Protein AF-A0A941IY33-F1 (afdb_monomer_lite)

Secondary structure (DSSP, 8-state):
-BHHHHHHTSTTTTTS-HHHHHHHHHHTT--TTSBP-S--HHHHHHHHHHHHHHHHSGGGSS--TT-SS-HHHHHHHHHHHHHHTT-------------

Structure (mmCIF, N/CA/C/O backbone):
data_AF-A0A941IY33-F1
#
_entry.id   AF-A0A941IY33-F1
#
loop_
_atom_site.group_PDB
_atom_site.id
_atom_site.type_symbol
_atom_site.label_atom_id
_atom_site.label_alt_id
_atom_site.label_comp_id
_atom_site.label_asym_id
_atom_site.label_entity_id
_atom_site.label_seq_id
_atom_site.pdbx_PDB_ins_code
_atom_site.Cartn_x
_atom_site.Cartn_y
_atom_site.Cartn_z
_atom_site.occupancy
_atom_site.B_iso_or_equiv
_atom_site.auth_seq_id
_atom_site.auth_comp_id
_atom_site.auth_asym_id
_atom_site.auth_atom_id
_atom_site.pdbx_PDB_model_num
ATOM 1 N N . MET A 1 1 ? -10.432 12.915 4.373 1.00 90.06 1 MET A N 1
ATOM 2 C CA . MET A 1 1 ? -9.535 12.052 3.595 1.00 90.06 1 MET A CA 1
ATOM 3 C C . MET A 1 1 ? -9.945 10.609 3.827 1.00 90.06 1 MET A C 1
ATOM 5 O O . MET A 1 1 ? -10.099 10.222 4.983 1.00 90.06 1 MET A O 1
ATOM 9 N N . THR A 1 2 ? -10.193 9.855 2.765 1.00 96.12 2 THR A N 1
ATOM 10 C CA . THR A 1 2 ? -10.475 8.414 2.800 1.00 96.12 2 THR A CA 1
ATOM 11 C C . THR A 1 2 ? -9.179 7.604 2.742 1.00 96.12 2 THR A C 1
ATOM 13 O O . THR A 1 2 ? -8.124 8.148 2.415 1.00 96.12 2 THR A O 1
ATOM 16 N N . ASN A 1 3 ? -9.235 6.304 3.044 1.00 94.00 3 ASN A N 1
ATOM 17 C CA . ASN A 1 3 ? -8.083 5.410 2.868 1.00 94.00 3 ASN A CA 1
ATOM 18 C C . ASN A 1 3 ? -7.584 5.399 1.419 1.00 94.00 3 ASN A C 1
ATOM 20 O O . ASN A 1 3 ? -6.381 5.381 1.184 1.00 94.00 3 ASN A O 1
ATOM 24 N N . PHE A 1 4 ? -8.501 5.457 0.452 1.00 93.81 4 PHE A N 1
ATOM 25 C CA . PHE A 1 4 ? -8.162 5.555 -0.963 1.00 93.81 4 PHE A CA 1
ATOM 26 C C . PHE A 1 4 ? -7.392 6.844 -1.277 1.00 93.81 4 PHE A C 1
ATOM 28 O O . PHE A 1 4 ? -6.296 6.792 -1.825 1.00 93.81 4 PHE A O 1
ATOM 35 N N . GLU A 1 5 ? -7.912 7.999 -0.855 1.00 94.31 5 GLU A N 1
ATOM 36 C CA . GLU A 1 5 ? -7.241 9.294 -1.046 1.00 94.31 5 GLU A CA 1
ATOM 37 C C . GLU A 1 5 ? -5.865 9.333 -0.359 1.00 94.31 5 GLU A C 1
ATOM 39 O O . GLU A 1 5 ? -4.913 9.886 -0.906 1.00 94.31 5 GLU A O 1
ATOM 44 N N . ALA A 1 6 ? -5.741 8.708 0.816 1.00 93.31 6 ALA A N 1
ATOM 45 C CA . ALA A 1 6 ? -4.471 8.587 1.523 1.00 93.31 6 ALA A CA 1
ATOM 46 C C . ALA A 1 6 ? -3.456 7.745 0.731 1.00 93.31 6 ALA A C 1
ATOM 48 O O . ALA A 1 6 ? -2.299 8.140 0.613 1.00 93.31 6 ALA A O 1
ATOM 49 N N . ILE A 1 7 ? -3.885 6.627 0.136 1.00 91.94 7 ILE A N 1
ATOM 50 C CA . ILE A 1 7 ? -3.035 5.759 -0.692 1.00 91.94 7 ILE A CA 1
ATOM 51 C C . ILE A 1 7 ? -2.524 6.499 -1.938 1.00 91.94 7 ILE A C 1
ATOM 53 O O . ILE A 1 7 ? -1.328 6.476 -2.226 1.00 91.94 7 ILE A O 1
ATOM 57 N N . TYR A 1 8 ? -3.401 7.208 -2.650 1.00 90.75 8 TYR A N 1
ATOM 58 C CA . TYR A 1 8 ? -3.019 7.972 -3.846 1.00 90.75 8 TYR A CA 1
ATOM 59 C C . TYR A 1 8 ? -2.128 9.182 -3.545 1.00 90.75 8 TYR A C 1
ATOM 61 O O . TYR A 1 8 ? -1.499 9.724 -4.451 1.00 90.75 8 TYR A O 1
ATOM 69 N N . SER A 1 9 ? -2.022 9.597 -2.280 1.00 90.12 9 SER A N 1
ATOM 70 C CA . SER A 1 9 ? -1.062 10.628 -1.880 1.00 90.12 9 SER A CA 1
ATOM 71 C C . SER A 1 9 ? 0.392 10.131 -1.894 1.00 90.12 9 SER A C 1
ATOM 73 O O . SER A 1 9 ? 1.315 10.950 -1.909 1.00 90.12 9 SER A O 1
ATOM 75 N N . PHE A 1 10 ? 0.621 8.808 -1.923 1.00 85.88 10 PHE A N 1
ATOM 76 C CA . PHE A 1 10 ? 1.966 8.248 -1.987 1.00 85.88 10 PHE A CA 1
ATOM 77 C C . PHE A 1 10 ? 2.519 8.305 -3.415 1.00 85.88 10 PHE A C 1
ATOM 79 O O . PHE A 1 10 ? 1.956 7.703 -4.333 1.00 85.88 10 PHE A O 1
ATOM 86 N N . PRO A 1 11 ? 3.676 8.957 -3.623 1.00 82.38 11 PRO A N 1
ATOM 87 C CA . PRO A 1 11 ? 4.252 9.034 -4.954 1.00 82.38 11 PRO A CA 1
ATOM 88 C C . PRO A 1 11 ? 4.667 7.643 -5.447 1.00 82.38 11 PRO A C 1
ATOM 90 O O . PRO A 1 11 ? 5.222 6.858 -4.676 1.00 82.38 11 PRO A O 1
ATOM 93 N N . GLY A 1 12 ? 4.403 7.338 -6.718 1.00 78.62 12 GLY A N 1
ATOM 94 C CA . GLY A 1 12 ? 4.638 6.019 -7.318 1.00 78.62 12 GLY A CA 1
ATOM 95 C C . GLY A 1 12 ? 3.474 5.036 -7.146 1.00 78.62 12 GLY A C 1
ATOM 96 O O . GLY A 1 12 ? 3.491 3.972 -7.756 1.00 78.62 12 GLY A O 1
ATOM 97 N N . ILE A 1 13 ? 2.459 5.395 -6.353 1.00 83.31 13 ILE A N 1
ATOM 98 C CA . ILE A 1 13 ? 1.171 4.689 -6.265 1.00 83.31 13 ILE A CA 1
ATOM 99 C C . ILE A 1 13 ? 0.046 5.515 -6.916 1.00 83.31 13 ILE A C 1
ATOM 101 O O . ILE A 1 13 ? -0.978 4.969 -7.314 1.00 83.31 13 ILE A O 1
ATOM 105 N N . ASP A 1 14 ? 0.272 6.814 -7.113 1.00 79.62 14 ASP A N 1
ATOM 106 C CA . ASP A 1 14 ? -0.667 7.806 -7.643 1.00 79.62 14 ASP A CA 1
ATOM 107 C C . ASP A 1 14 ? -1.225 7.495 -9.043 1.00 79.62 14 ASP A C 1
ATOM 109 O O . ASP A 1 14 ? -2.261 8.034 -9.421 1.00 79.62 14 ASP A O 1
ATOM 113 N N . ASN A 1 15 ? -0.572 6.607 -9.798 1.00 78.88 15 ASN A N 1
ATOM 114 C CA . ASN A 1 15 ? -0.991 6.196 -11.142 1.00 78.88 15 ASN A CA 1
ATOM 115 C C . ASN A 1 15 ? -1.401 4.718 -11.230 1.00 78.88 15 ASN A C 1
ATOM 117 O O . ASN A 1 15 ? -1.589 4.204 -12.333 1.00 78.88 15 ASN A O 1
ATOM 121 N N . LEU A 1 16 ? -1.499 4.012 -10.098 1.00 83.69 16 LEU A N 1
ATOM 122 C CA . LEU A 1 16 ? -2.000 2.642 -10.101 1.00 83.69 16 LEU A CA 1
ATOM 123 C C . LEU A 1 16 ? -3.498 2.625 -10.405 1.00 83.69 16 LEU A C 1
ATOM 125 O O . LEU A 1 16 ? -4.227 3.578 -10.133 1.00 83.69 16 LEU A O 1
ATOM 129 N N . ASP A 1 17 ? -3.948 1.517 -10.980 1.00 88.88 17 ASP A N 1
ATOM 130 C CA . ASP A 1 17 ? -5.352 1.296 -11.296 1.00 88.88 17 ASP A CA 1
ATOM 131 C C . ASP A 1 17 ? -6.220 1.292 -10.020 1.00 88.88 17 ASP A C 1
ATOM 133 O O . ASP A 1 17 ? -5.890 0.642 -9.023 1.00 88.88 17 ASP A O 1
ATOM 137 N N . GLU A 1 18 ? -7.346 2.011 -10.047 1.00 91.06 18 GLU A N 1
ATOM 138 C CA . GLU A 1 18 ? -8.218 2.170 -8.874 1.00 91.06 18 GLU A CA 1
ATOM 139 C C . GLU A 1 18 ? -8.817 0.839 -8.404 1.00 91.06 18 GLU A C 1
ATOM 141 O O . GLU A 1 18 ? -9.015 0.629 -7.202 1.00 91.06 18 GLU A O 1
ATOM 146 N N . VAL A 1 19 ? -9.082 -0.089 -9.333 1.00 91.62 19 VAL A N 1
ATOM 147 C CA . VAL A 1 19 ? -9.608 -1.421 -9.015 1.00 91.62 19 VAL A CA 1
ATOM 148 C C . VAL A 1 19 ? -8.554 -2.227 -8.266 1.00 91.62 19 VAL A C 1
ATOM 150 O O . VAL A 1 19 ? -8.889 -2.901 -7.290 1.00 91.62 19 VAL A O 1
ATOM 153 N N . LEU A 1 20 ? -7.282 -2.124 -8.663 1.00 91.38 20 LEU A N 1
ATOM 154 C CA . LEU A 1 20 ? -6.168 -2.738 -7.938 1.00 91.38 20 LEU A CA 1
ATOM 155 C C . LEU A 1 20 ? -6.042 -2.175 -6.518 1.00 91.38 20 LEU A C 1
ATOM 157 O O . LEU A 1 20 ? -5.951 -2.952 -5.564 1.00 91.38 20 LEU A O 1
ATOM 161 N N . VAL A 1 21 ? -6.055 -0.846 -6.370 1.00 92.88 21 VAL A N 1
ATOM 162 C CA . VAL A 1 21 ? -5.946 -0.194 -5.056 1.00 92.88 21 VAL A CA 1
ATOM 163 C C . VAL A 1 21 ? -7.086 -0.630 -4.142 1.00 92.88 21 VAL A C 1
ATOM 165 O O . VAL A 1 21 ? -6.848 -1.055 -3.011 1.00 92.88 21 VAL A O 1
ATOM 168 N N . ASN A 1 22 ? -8.321 -0.594 -4.642 1.00 94.56 22 ASN A N 1
ATOM 169 C CA . ASN A 1 22 ? -9.483 -1.010 -3.868 1.00 94.56 22 ASN A CA 1
ATOM 170 C C . ASN A 1 22 ? -9.413 -2.496 -3.488 1.00 94.56 22 ASN A C 1
ATOM 172 O O . ASN A 1 22 ? -9.701 -2.854 -2.349 1.00 94.56 22 ASN A O 1
ATOM 176 N N . LYS A 1 23 ? -8.974 -3.362 -4.410 1.00 94.12 23 LYS A N 1
ATOM 177 C CA . LYS A 1 23 ? -8.800 -4.790 -4.135 1.00 94.12 23 LYS A CA 1
ATOM 178 C C . LYS A 1 23 ? -7.801 -5.034 -3.003 1.00 94.12 23 LYS A C 1
ATOM 180 O O . LYS A 1 23 ? -8.136 -5.750 -2.068 1.00 94.12 23 LYS A O 1
ATOM 185 N N . ILE A 1 24 ? -6.617 -4.422 -3.052 1.00 94.62 24 ILE A N 1
ATOM 186 C CA . ILE A 1 24 ? -5.590 -4.613 -2.015 1.00 94.62 24 ILE A CA 1
ATOM 187 C C . ILE A 1 24 ? -6.065 -4.081 -0.659 1.00 94.62 24 ILE A C 1
ATOM 189 O O . ILE A 1 24 ? -5.843 -4.729 0.361 1.00 94.62 24 ILE A O 1
ATOM 193 N N . LEU A 1 25 ? -6.763 -2.941 -0.630 1.00 93.88 25 LEU A N 1
ATOM 194 C CA . LEU A 1 25 ? -7.359 -2.432 0.607 1.00 93.88 25 LEU A CA 1
ATOM 195 C C . LEU A 1 25 ? -8.347 -3.444 1.201 1.00 93.88 25 LEU A C 1
ATOM 197 O O . LEU A 1 25 ? -8.233 -3.781 2.379 1.00 93.88 25 LEU A O 1
ATOM 201 N N . VAL A 1 26 ? -9.252 -3.987 0.384 1.00 94.94 26 VAL A N 1
ATOM 202 C CA . VAL A 1 26 ? -10.225 -4.999 0.821 1.00 94.94 26 VAL A CA 1
ATOM 203 C C . VAL A 1 26 ? -9.539 -6.284 1.288 1.00 94.94 26 VAL A C 1
ATOM 205 O O . VAL A 1 26 ? -9.903 -6.807 2.341 1.00 94.94 26 VAL A O 1
ATOM 208 N N . ASP A 1 27 ? -8.516 -6.757 0.572 1.00 93.94 27 ASP A N 1
ATOM 209 C CA . ASP A 1 27 ? -7.737 -7.948 0.940 1.00 93.94 27 ASP A CA 1
ATOM 210 C C . ASP A 1 27 ? -7.024 -7.773 2.298 1.00 93.94 27 ASP A C 1
ATOM 212 O O . ASP A 1 27 ? -6.789 -8.745 3.018 1.00 93.94 27 ASP A O 1
ATOM 216 N N . ARG A 1 28 ? -6.722 -6.527 2.689 1.00 92.00 28 ARG A N 1
ATOM 217 C CA . ARG A 1 28 ? -6.165 -6.160 4.003 1.00 92.00 28 ARG A CA 1
ATOM 218 C C . ARG A 1 28 ? -7.221 -5.799 5.051 1.00 92.00 28 ARG A C 1
ATOM 220 O O . ARG A 1 28 ? -6.862 -5.407 6.155 1.00 92.00 28 ARG A O 1
ATOM 227 N N . GLY A 1 29 ? -8.509 -5.959 4.747 1.00 92.75 29 GLY A N 1
ATOM 228 C CA . GLY A 1 29 ? -9.605 -5.667 5.676 1.00 92.75 29 GLY A CA 1
ATOM 229 C C . GLY A 1 29 ? -9.939 -4.178 5.808 1.00 92.75 29 GLY A C 1
ATOM 230 O O . GLY A 1 29 ? -10.642 -3.782 6.736 1.00 92.75 29 GLY A O 1
ATOM 231 N N . LEU A 1 30 ? -9.460 -3.347 4.882 1.00 93.81 30 LEU A N 1
ATOM 232 C CA . LEU A 1 30 ? -9.754 -1.922 4.816 1.00 93.81 30 LEU A CA 1
ATOM 233 C C . LEU A 1 30 ? -10.848 -1.634 3.794 1.00 93.81 30 LEU A C 1
ATOM 235 O O . LEU A 1 30 ? -10.928 -2.235 2.726 1.00 93.81 30 LEU A O 1
ATOM 239 N N . GLN A 1 31 ? -11.671 -0.635 4.095 1.00 94.69 31 GLN A N 1
ATOM 240 C CA . GLN A 1 31 ? -12.592 -0.065 3.118 1.00 94.69 31 GLN A CA 1
ATOM 241 C C . GLN A 1 31 ? -11.966 1.181 2.498 1.00 94.69 31 GLN A C 1
ATOM 243 O O . GLN A 1 31 ? -11.553 2.093 3.218 1.00 94.69 31 GLN A O 1
ATOM 248 N N . ALA A 1 32 ? -11.947 1.243 1.166 1.00 91.50 32 ALA A N 1
ATOM 249 C CA . ALA A 1 32 ? -11.426 2.383 0.414 1.00 91.50 32 ALA A CA 1
ATOM 250 C C . ALA A 1 32 ? -12.100 3.709 0.802 1.00 91.50 32 ALA A C 1
ATOM 252 O O . ALA A 1 32 ? -11.421 4.719 0.966 1.00 91.50 32 ALA A O 1
ATOM 253 N N . THR A 1 33 ? -13.417 3.687 1.020 1.00 95.19 33 THR A N 1
ATOM 254 C CA . THR A 1 33 ? -14.229 4.862 1.369 1.00 95.19 33 THR A CA 1
ATOM 255 C C . THR A 1 33 ? -14.247 5.189 2.861 1.00 95.19 33 THR A C 1
ATOM 257 O O . THR A 1 33 ? -14.827 6.204 3.244 1.00 95.19 33 THR A O 1
ATOM 260 N N . ALA A 1 34 ? -13.662 4.348 3.722 1.00 94.44 34 ALA A N 1
ATOM 261 C CA . ALA A 1 34 ? -13.592 4.651 5.147 1.00 94.44 34 ALA A CA 1
ATOM 262 C C . ALA A 1 34 ? -12.663 5.843 5.400 1.00 94.44 34 ALA A C 1
ATOM 264 O O . ALA A 1 34 ? -11.688 6.062 4.675 1.00 94.44 34 ALA A O 1
ATOM 265 N N . THR A 1 35 ? -12.977 6.616 6.440 1.00 95.38 35 THR A N 1
ATOM 266 C CA . THR A 1 35 ? -12.154 7.745 6.878 1.00 95.38 35 THR A CA 1
ATOM 267 C C . THR A 1 35 ? -10.769 7.253 7.268 1.00 95.38 35 THR A C 1
ATOM 269 O O . THR A 1 35 ? -10.639 6.376 8.120 1.00 95.38 35 THR A O 1
ATOM 272 N N . TYR A 1 36 ? -9.741 7.857 6.678 1.00 93.12 36 TYR A N 1
ATOM 273 C CA . TYR A 1 36 ? -8.365 7.594 7.063 1.00 93.12 36 TYR A CA 1
ATOM 274 C C . TYR A 1 36 ? -8.107 8.117 8.478 1.00 93.12 36 TYR A C 1
ATOM 276 O O . TYR A 1 36 ? -8.284 9.307 8.752 1.00 93.12 36 TYR A O 1
ATOM 284 N N . SER A 1 37 ? -7.683 7.223 9.369 1.00 89.94 37 SER A N 1
ATOM 285 C CA . SER A 1 37 ? -7.396 7.525 10.776 1.00 89.94 37 SER A CA 1
ATOM 286 C C . SER A 1 37 ? -5.911 7.428 11.135 1.00 89.94 37 SER A C 1
ATOM 288 O O . SER A 1 37 ? -5.571 7.533 12.311 1.00 89.94 37 SER A O 1
ATOM 290 N N . GLY A 1 38 ? -5.033 7.224 10.148 1.00 90.50 38 GLY A N 1
ATOM 291 C CA . GLY A 1 38 ? -3.594 7.041 10.344 1.00 90.50 38 GLY A CA 1
ATOM 292 C C . GLY A 1 38 ? -3.068 5.710 9.802 1.00 90.50 38 GLY A C 1
ATOM 293 O O . GLY A 1 38 ? -3.814 4.892 9.265 1.00 90.50 38 GLY A O 1
ATOM 294 N N . GLU A 1 39 ? -1.763 5.507 9.965 1.00 89.38 39 GLU A N 1
ATOM 295 C CA . GLU A 1 39 ? -1.016 4.330 9.511 1.00 89.38 39 GLU A CA 1
ATOM 296 C C . GLU A 1 39 ? -1.267 3.120 10.434 1.00 89.38 39 GLU A C 1
ATOM 298 O O . GLU A 1 39 ? -0.437 2.780 11.275 1.00 89.38 39 GLU A O 1
ATOM 303 N N . THR A 1 40 ? -2.437 2.477 10.321 1.00 92.12 40 THR A N 1
ATOM 304 C CA . THR A 1 40 ? -2.677 1.181 10.988 1.00 92.12 40 THR A CA 1
ATOM 305 C C . THR A 1 40 ? -1.827 0.081 10.354 1.00 92.12 40 THR A C 1
ATOM 307 O O . THR A 1 40 ? -1.334 0.233 9.236 1.00 92.12 40 THR A O 1
ATOM 310 N N . ASN 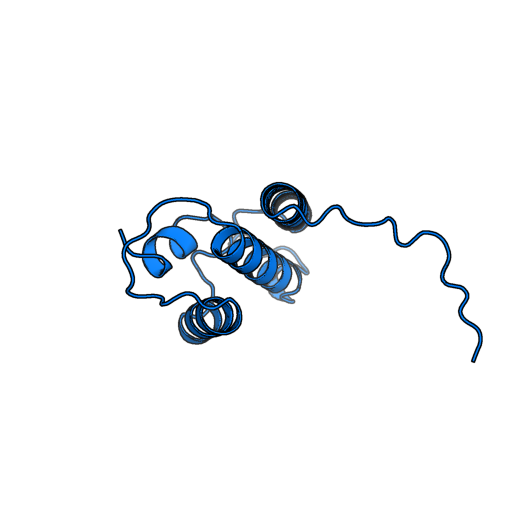A 1 41 ? -1.688 -1.064 11.026 1.00 92.06 41 ASN A N 1
ATOM 311 C CA . ASN A 1 41 ? -0.930 -2.195 10.485 1.00 92.06 41 ASN A CA 1
ATOM 312 C C . ASN A 1 41 ? -1.464 -2.633 9.115 1.00 92.06 41 ASN A C 1
ATOM 314 O O . ASN A 1 41 ? -0.694 -2.826 8.181 1.00 92.06 41 ASN A O 1
ATOM 318 N N . GLU A 1 42 ? -2.782 -2.733 8.970 1.00 93.00 42 GLU A N 1
ATOM 319 C CA . GLU A 1 42 ? -3.455 -3.095 7.722 1.00 93.00 42 GLU A CA 1
ATOM 320 C C . GLU A 1 42 ? -3.181 -2.069 6.622 1.00 93.00 42 GLU A C 1
ATOM 322 O O . GLU A 1 42 ? -2.943 -2.439 5.471 1.00 93.00 42 GLU A O 1
ATOM 327 N N . PHE A 1 43 ? -3.169 -0.782 6.981 1.00 93.69 43 PHE A N 1
ATOM 328 C CA . PHE A 1 43 ? -2.890 0.300 6.042 1.00 93.69 43 PHE A CA 1
ATOM 329 C C . PHE A 1 43 ? -1.442 0.245 5.568 1.00 93.69 43 PHE A C 1
ATOM 331 O O . PHE A 1 43 ? -1.181 0.289 4.367 1.00 93.69 43 PHE A O 1
ATOM 338 N N . CYS A 1 44 ? -0.506 0.060 6.495 1.00 92.75 44 CYS A N 1
ATOM 339 C CA . CYS A 1 44 ? 0.903 -0.113 6.181 1.00 92.75 44 CYS A CA 1
ATOM 340 C C . CYS A 1 44 ? 1.139 -1.317 5.262 1.00 92.75 44 CYS A C 1
ATOM 342 O O . CYS A 1 44 ? 1.865 -1.211 4.273 1.00 92.75 44 CYS A O 1
ATOM 344 N N . LEU A 1 45 ? 0.475 -2.444 5.529 1.00 92.19 45 LEU A N 1
ATOM 345 C CA . LEU A 1 45 ? 0.552 -3.628 4.674 1.00 92.19 45 LEU A CA 1
ATOM 346 C C . LEU A 1 45 ? -0.010 -3.366 3.271 1.00 92.19 45 LEU A C 1
ATOM 348 O O . LEU A 1 45 ? 0.604 -3.784 2.291 1.00 92.19 45 LEU A O 1
ATOM 352 N N . ALA A 1 46 ? -1.121 -2.636 3.155 1.00 93.81 46 ALA A N 1
ATOM 353 C CA . A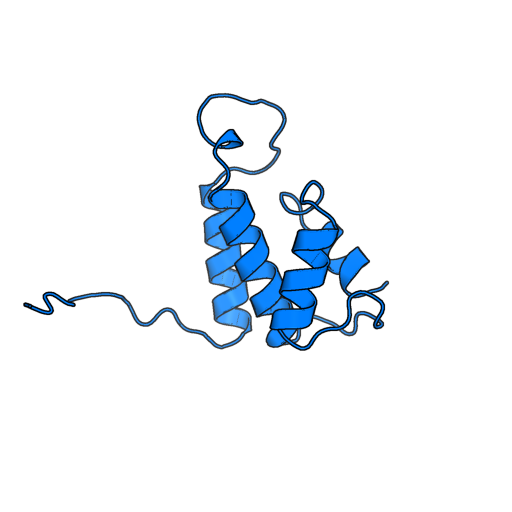LA A 1 46 ? -1.679 -2.257 1.858 1.00 93.81 46 ALA A CA 1
ATOM 354 C C . ALA A 1 46 ? -0.721 -1.352 1.059 1.00 93.81 46 ALA A C 1
ATOM 356 O O . ALA A 1 46 ? -0.499 -1.584 -0.131 1.00 93.81 46 ALA A O 1
ATOM 357 N N . VAL A 1 47 ? -0.098 -0.361 1.709 1.00 92.00 47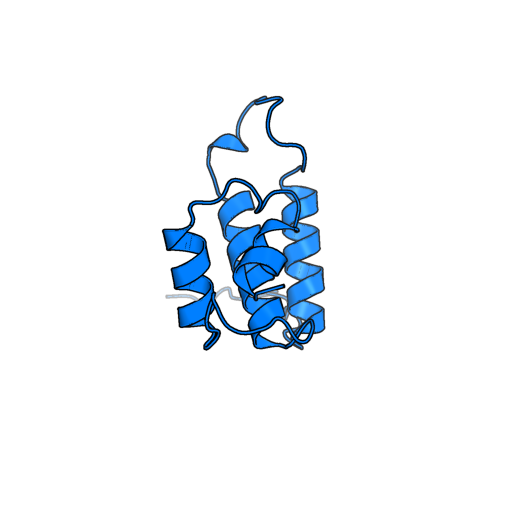 VAL A N 1
ATOM 358 C CA . VAL A 1 47 ? 0.919 0.511 1.088 1.00 92.00 47 VAL A CA 1
ATOM 359 C C . VAL A 1 47 ? 2.132 -0.299 0.623 1.00 92.00 47 VAL A C 1
ATOM 361 O O . VAL A 1 47 ? 2.642 -0.067 -0.478 1.00 92.00 47 VAL A O 1
ATOM 364 N N . ALA A 1 48 ? 2.586 -1.261 1.430 1.00 91.56 48 ALA A N 1
ATOM 365 C CA . ALA A 1 48 ? 3.702 -2.136 1.091 1.00 91.56 48 ALA A CA 1
ATOM 366 C C . ALA A 1 48 ? 3.383 -3.021 -0.126 1.00 91.56 48 ALA A C 1
ATOM 368 O O . ALA A 1 48 ? 4.184 -3.097 -1.058 1.00 91.56 48 ALA A O 1
ATOM 369 N N . ASP A 1 49 ? 2.200 -3.635 -0.177 1.00 91.88 49 ASP A N 1
ATOM 370 C CA . ASP A 1 49 ? 1.783 -4.453 -1.322 1.00 91.88 49 ASP A CA 1
ATOM 371 C C . ASP A 1 49 ? 1.696 -3.636 -2.613 1.00 91.88 49 ASP A C 1
ATOM 373 O O . ASP A 1 49 ? 2.192 -4.069 -3.656 1.00 91.88 49 ASP A O 1
ATOM 377 N N . LEU A 1 50 ? 1.114 -2.437 -2.545 1.00 91.38 50 LEU A N 1
ATOM 378 C CA . LEU A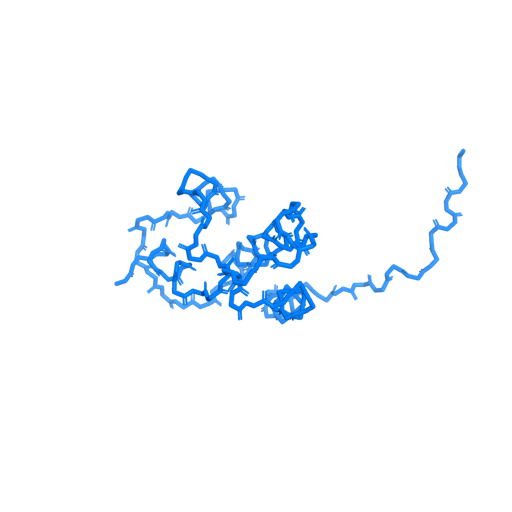 1 50 ? 0.986 -1.543 -3.696 1.00 91.38 50 LEU A CA 1
ATOM 379 C C . LEU A 1 50 ? 2.343 -1.040 -4.184 1.00 91.38 50 LEU A C 1
ATOM 381 O O . LEU A 1 50 ? 2.611 -1.069 -5.383 1.00 91.38 50 LEU A O 1
ATOM 385 N N . SER A 1 51 ? 3.229 -0.649 -3.267 1.00 88.81 51 SER A N 1
ATOM 386 C CA . SER A 1 51 ? 4.595 -0.226 -3.603 1.00 88.81 51 SER A CA 1
ATOM 387 C C . SER A 1 51 ? 5.392 -1.368 -4.239 1.00 88.81 51 SER A C 1
ATOM 389 O O . SER A 1 51 ? 6.131 -1.153 -5.201 1.00 88.81 51 SER A O 1
ATOM 391 N N . LYS A 1 52 ? 5.212 -2.601 -3.749 1.00 88.19 52 LYS A N 1
ATOM 392 C CA . LYS A 1 52 ? 5.826 -3.802 -4.323 1.00 88.19 52 LYS A CA 1
ATOM 393 C C . LYS A 1 52 ? 5.265 -4.113 -5.708 1.00 88.19 52 LYS A C 1
ATOM 395 O O . LYS A 1 52 ? 6.031 -4.474 -6.600 1.00 88.19 52 LYS A O 1
ATOM 400 N N . HIS A 1 53 ? 3.952 -3.967 -5.893 1.00 88.38 53 HIS A N 1
ATOM 401 C CA . HIS A 1 53 ? 3.318 -4.140 -7.194 1.00 88.38 53 HIS A CA 1
ATOM 402 C C . HIS A 1 53 ? 3.857 -3.118 -8.195 1.00 88.38 53 HIS A C 1
ATOM 404 O O . HIS A 1 53 ? 4.353 -3.521 -9.245 1.00 88.38 53 HIS A O 1
ATOM 410 N N . ALA A 1 54 ? 3.863 -1.831 -7.834 1.00 85.31 54 ALA A N 1
ATOM 411 C CA . ALA A 1 54 ? 4.435 -0.763 -8.650 1.00 85.31 54 ALA A CA 1
ATOM 412 C C . ALA A 1 54 ? 5.886 -1.082 -9.042 1.00 85.31 54 ALA A C 1
ATOM 414 O O . ALA A 1 54 ? 6.207 -1.114 -10.223 1.00 85.31 54 ALA A O 1
ATOM 415 N N . ALA A 1 55 ? 6.728 -1.477 -8.082 1.00 83.25 55 ALA A N 1
ATOM 416 C CA . ALA A 1 55 ? 8.123 -1.855 -8.323 1.00 83.25 55 ALA A CA 1
ATOM 417 C C . ALA A 1 55 ? 8.315 -3.092 -9.229 1.00 83.25 55 ALA A C 1
ATOM 419 O O . ALA A 1 55 ? 9.438 -3.361 -9.668 1.00 83.25 55 ALA A O 1
ATOM 420 N N . SER A 1 56 ? 7.260 -3.880 -9.457 1.00 80.94 56 SER A N 1
ATOM 421 C CA . SER A 1 56 ? 7.266 -5.057 -10.334 1.00 80.94 56 SER A CA 1
ATOM 422 C C . SER A 1 56 ? 6.742 -4.782 -11.744 1.00 80.94 56 SER A C 1
ATOM 424 O O . SER A 1 56 ? 6.874 -5.651 -12.607 1.00 80.94 56 SER A O 1
ATOM 426 N N . LEU A 1 57 ? 6.165 -3.600 -11.994 1.00 77.50 57 LEU A N 1
ATOM 427 C CA . LEU A 1 57 ? 5.645 -3.249 -13.310 1.00 77.50 57 LEU A CA 1
ATOM 428 C C . LEU A 1 57 ? 6.787 -3.153 -14.339 1.00 77.50 57 LEU A C 1
ATOM 430 O O . LEU A 1 57 ? 7.839 -2.581 -14.049 1.00 77.50 57 LEU A O 1
ATOM 434 N N . PRO A 1 58 ? 6.589 -3.679 -15.563 1.00 61.69 58 PRO A N 1
ATOM 435 C CA . PRO A 1 58 ? 7.611 -3.682 -16.608 1.00 61.69 58 PRO A CA 1
ATOM 436 C C . PRO A 1 58 ? 7.973 -2.277 -17.112 1.00 61.69 58 PRO A C 1
ATOM 438 O O . PRO A 1 58 ? 9.009 -2.126 -17.751 1.00 61.69 58 PRO A O 1
ATOM 441 N N . ASP A 1 59 ? 7.183 -1.250 -16.792 1.00 57.44 59 ASP A N 1
ATOM 442 C CA . ASP A 1 59 ? 7.489 0.153 -17.107 1.00 57.44 59 ASP A CA 1
ATOM 443 C C . ASP A 1 59 ? 8.685 0.721 -16.316 1.00 57.44 59 ASP A C 1
ATOM 445 O O . ASP A 1 59 ? 9.267 1.719 -16.741 1.00 57.44 59 ASP A O 1
ATOM 449 N N . PHE A 1 60 ? 9.134 0.028 -15.259 1.00 53.50 60 PHE A N 1
ATOM 450 C CA . PHE A 1 60 ? 10.407 0.307 -14.580 1.00 53.50 60 PHE A CA 1
ATOM 451 C C . PHE A 1 60 ? 11.640 -0.179 -15.362 1.00 53.50 60 PHE A C 1
ATOM 453 O O . PHE A 1 60 ? 12.774 0.153 -15.000 1.00 53.50 60 PHE A O 1
ATOM 460 N N . SER A 1 61 ? 11.444 -0.988 -16.408 1.00 45.56 61 SER A N 1
ATOM 461 C CA . SER A 1 61 ? 12.500 -1.418 -17.329 1.00 45.56 61 SER A CA 1
ATOM 462 C C . SER A 1 61 ? 12.587 -0.413 -18.478 1.00 45.56 61 SER A C 1
ATOM 464 O O . SER A 1 61 ? 11.656 -0.281 -19.263 1.00 45.56 61 SER A O 1
ATOM 466 N N . ASP A 1 62 ? 13.728 0.263 -18.576 1.00 37.84 62 ASP A N 1
ATOM 467 C CA . ASP A 1 62 ? 14.125 1.172 -19.657 1.00 37.84 62 ASP A CA 1
ATOM 468 C C . ASP A 1 62 ? 13.423 2.538 -19.730 1.00 37.84 62 ASP A C 1
ATOM 470 O O . ASP A 1 62 ? 12.523 2.799 -20.525 1.00 37.84 62 ASP A O 1
ATOM 474 N N . GLY A 1 63 ? 13.980 3.495 -18.980 1.00 43.16 63 GLY A N 1
ATOM 475 C CA . GLY A 1 63 ? 14.136 4.869 -19.472 1.00 43.16 63 GLY A CA 1
ATOM 476 C C . GLY A 1 63 ? 12.869 5.712 -19.636 1.00 4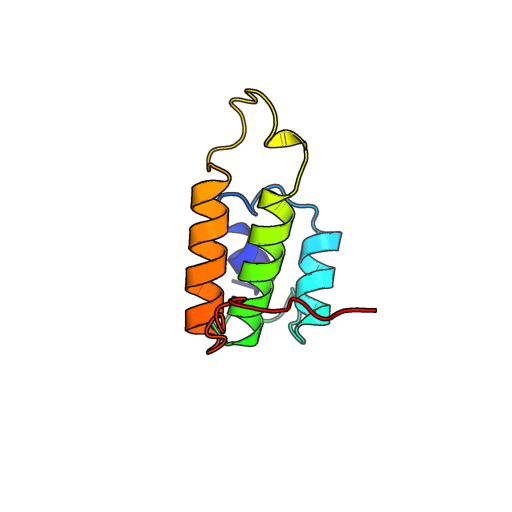3.16 63 GLY A C 1
ATOM 477 O O . GLY A 1 63 ? 12.947 6.801 -20.211 1.00 43.16 63 GLY A O 1
ATOM 478 N N . LYS A 1 64 ? 11.714 5.281 -19.120 1.00 46.00 64 LYS A N 1
ATOM 479 C CA . LYS A 1 64 ? 10.517 6.126 -19.078 1.00 46.00 64 LYS A CA 1
ATOM 480 C C . LYS A 1 64 ? 10.680 7.223 -18.023 1.00 46.00 64 LYS A C 1
ATOM 482 O O . LYS A 1 64 ? 10.520 7.015 -16.828 1.00 46.00 64 LYS A O 1
ATOM 487 N N . VAL A 1 65 ? 10.944 8.436 -18.506 1.00 48.41 65 VAL A N 1
ATOM 488 C CA . VAL A 1 65 ? 11.063 9.703 -17.751 1.00 48.41 65 VAL A CA 1
ATOM 489 C C . VAL A 1 65 ? 9.797 10.044 -16.926 1.00 48.41 65 VAL A C 1
ATOM 491 O O . VAL A 1 65 ? 9.801 10.998 -16.153 1.00 48.41 65 VAL A O 1
ATOM 494 N N . SER A 1 66 ? 8.700 9.292 -17.079 1.00 49.41 66 SER A N 1
ATOM 495 C CA . SER A 1 66 ? 7.416 9.541 -16.412 1.00 49.41 66 SER A CA 1
ATOM 496 C C . SER A 1 66 ? 7.334 9.040 -14.970 1.00 49.41 66 SER A C 1
ATOM 498 O O . SER A 1 66 ? 6.510 9.555 -14.214 1.00 49.41 66 SER A O 1
ATOM 500 N N . GLU A 1 67 ? 8.159 8.073 -14.558 1.00 55.88 67 GLU A N 1
ATOM 501 C CA . GLU A 1 67 ? 8.131 7.580 -13.179 1.00 55.88 67 GLU A CA 1
ATOM 502 C C . GLU A 1 67 ? 9.045 8.417 -12.281 1.00 55.88 67 GLU A C 1
ATOM 504 O O . GLU A 1 67 ? 10.272 8.370 -12.346 1.00 55.88 67 GLU A O 1
ATOM 509 N N . LYS A 1 68 ? 8.419 9.223 -11.417 1.00 63.34 68 LYS A N 1
ATOM 510 C CA . LYS A 1 68 ? 9.102 10.153 -10.501 1.00 63.34 68 LYS A CA 1
ATOM 511 C C . LYS A 1 68 ? 9.906 9.456 -9.395 1.00 63.34 68 LYS A C 1
ATOM 513 O O . LYS A 1 68 ? 10.633 10.128 -8.666 1.00 63.34 68 LYS A O 1
ATOM 518 N N . ILE A 1 69 ? 9.753 8.144 -9.226 1.00 72.25 69 ILE A N 1
ATOM 519 C CA . ILE A 1 69 ? 10.380 7.358 -8.163 1.00 72.25 69 ILE A CA 1
ATOM 520 C C . ILE A 1 69 ? 11.066 6.144 -8.777 1.00 72.25 69 ILE A C 1
ATOM 522 O O . ILE A 1 69 ? 10.504 5.497 -9.645 1.00 72.25 69 ILE A O 1
ATOM 526 N N . SER A 1 70 ? 12.273 5.825 -8.305 1.00 76.06 70 SER A N 1
ATOM 527 C CA . SER A 1 70 ? 13.015 4.639 -8.735 1.00 76.06 70 SER A CA 1
ATOM 528 C C . SER A 1 70 ? 12.503 3.363 -8.058 1.00 76.06 70 SER A C 1
ATOM 530 O O . SER A 1 70 ? 12.021 3.389 -6.923 1.00 76.06 70 SER A O 1
ATOM 532 N N . ARG A 1 71 ? 12.709 2.209 -8.705 1.00 79.25 71 ARG A N 1
ATOM 533 C CA . ARG A 1 71 ? 12.384 0.890 -8.134 1.00 79.25 71 ARG A CA 1
ATOM 534 C C . ARG A 1 71 ? 12.991 0.682 -6.741 1.00 79.25 71 ARG A C 1
ATOM 536 O O . ARG A 1 71 ? 12.327 0.159 -5.854 1.00 79.25 71 ARG A O 1
ATOM 543 N N . ALA A 1 72 ? 14.235 1.117 -6.536 1.00 81.00 72 ALA A N 1
ATOM 544 C CA . ALA A 1 72 ? 14.916 1.015 -5.245 1.00 81.00 72 ALA A CA 1
ATOM 545 C C . ALA A 1 72 ? 14.217 1.840 -4.150 1.00 81.00 72 ALA A C 1
ATOM 547 O O . ALA A 1 72 ? 14.073 1.366 -3.028 1.00 81.00 72 ALA A O 1
ATOM 548 N N . ALA A 1 73 ? 13.734 3.040 -4.479 1.00 82.31 73 ALA A N 1
ATOM 549 C CA . ALA A 1 73 ? 13.002 3.881 -3.536 1.00 82.31 73 ALA A CA 1
ATOM 550 C C . ALA A 1 73 ? 11.615 3.307 -3.189 1.00 82.31 73 ALA A C 1
ATOM 552 O O . ALA A 1 73 ? 11.194 3.400 -2.037 1.00 82.31 73 ALA A O 1
ATOM 553 N N . LEU A 1 74 ? 10.929 2.659 -4.140 1.00 84.56 74 LEU A N 1
ATOM 554 C CA . LEU A 1 74 ? 9.706 1.904 -3.836 1.00 84.56 74 LEU A CA 1
ATOM 555 C C . LEU A 1 74 ? 9.989 0.716 -2.916 1.00 84.56 74 LEU A C 1
ATOM 557 O O . LEU A 1 74 ? 9.264 0.522 -1.949 1.00 84.56 74 LEU A O 1
ATOM 561 N N . MET A 1 75 ? 11.048 -0.052 -3.174 1.00 86.12 75 MET A N 1
ATOM 562 C CA . MET A 1 75 ? 11.408 -1.192 -2.324 1.00 86.12 75 MET A CA 1
ATOM 563 C C . MET A 1 75 ? 11.829 -0.762 -0.912 1.00 86.12 75 MET A C 1
ATOM 565 O O . MET A 1 75 ? 11.406 -1.390 0.053 1.00 86.12 75 MET A O 1
ATOM 569 N N . ALA A 1 76 ? 12.555 0.350 -0.764 1.00 86.94 76 ALA A N 1
ATOM 570 C CA . ALA A 1 76 ? 12.854 0.923 0.551 1.00 86.94 76 ALA A CA 1
ATOM 571 C C . ALA A 1 76 ? 11.574 1.321 1.310 1.00 86.94 76 ALA A C 1
ATOM 573 O O . ALA A 1 76 ? 11.473 1.124 2.518 1.00 86.94 76 ALA A O 1
ATOM 574 N N . ARG A 1 77 ? 10.554 1.821 0.597 1.00 87.75 77 ARG A N 1
ATOM 575 C CA . ARG A 1 77 ? 9.236 2.087 1.185 1.00 87.75 77 ARG A CA 1
ATOM 576 C C . ARG A 1 77 ? 8.524 0.803 1.602 1.00 87.75 77 ARG A C 1
ATOM 578 O O . ARG A 1 77 ? 7.919 0.772 2.666 1.00 87.75 77 ARG A O 1
ATOM 585 N N . VAL A 1 78 ? 8.587 -0.252 0.789 1.00 88.94 78 VAL A N 1
ATOM 586 C CA . VAL A 1 78 ? 8.046 -1.565 1.175 1.00 88.94 78 VAL A CA 1
ATOM 587 C C . VAL A 1 78 ? 8.639 -1.991 2.518 1.00 88.94 78 VAL A C 1
ATOM 589 O O . VAL A 1 78 ? 7.893 -2.356 3.417 1.00 88.94 78 VAL A O 1
ATOM 592 N N . GLU A 1 79 ? 9.958 -1.893 2.677 1.00 89.50 79 GLU A N 1
ATOM 593 C CA . GLU A 1 79 ? 10.649 -2.240 3.923 1.00 89.50 79 GLU A CA 1
ATOM 594 C C . GLU A 1 79 ? 10.201 -1.372 5.108 1.00 89.50 79 GLU A C 1
ATOM 596 O O . GLU A 1 79 ? 9.836 -1.920 6.147 1.00 89.50 79 GLU A O 1
ATOM 601 N N . GLU A 1 80 ? 10.131 -0.048 4.932 1.00 90.19 80 GLU A N 1
ATOM 602 C CA . GLU A 1 80 ? 9.661 0.890 5.963 1.00 90.19 80 GLU A CA 1
ATOM 603 C C . GLU A 1 80 ? 8.255 0.531 6.470 1.00 90.19 80 GLU A C 1
ATOM 605 O O . GLU A 1 80 ? 8.012 0.450 7.676 1.00 90.19 80 GLU A O 1
ATOM 610 N N . TYR A 1 81 ? 7.311 0.300 5.556 1.00 90.25 81 TYR A N 1
ATOM 611 C CA . TYR A 1 81 ? 5.923 0.033 5.927 1.00 90.25 81 TYR A CA 1
ATOM 612 C C . TYR A 1 81 ? 5.711 -1.386 6.462 1.00 90.25 81 TYR A C 1
ATOM 614 O O . TYR A 1 81 ? 4.851 -1.589 7.320 1.00 90.25 81 TYR A O 1
ATOM 622 N N . LEU A 1 82 ? 6.514 -2.363 6.031 1.00 90.06 82 LEU A N 1
ATOM 623 C CA . LEU A 1 82 ? 6.536 -3.682 6.664 1.00 90.06 82 LEU A CA 1
ATOM 624 C C . LEU A 1 82 ? 7.037 -3.593 8.111 1.00 90.06 82 LEU A C 1
ATOM 626 O O . LEU A 1 82 ? 6.421 -4.184 8.999 1.00 90.06 82 LEU A O 1
ATOM 630 N N . GLU A 1 83 ? 8.087 -2.810 8.370 1.00 89.62 83 GLU A N 1
ATOM 631 C CA . GLU A 1 83 ? 8.589 -2.583 9.727 1.00 89.62 83 GLU A CA 1
ATOM 632 C C . GLU A 1 83 ? 7.541 -1.887 10.607 1.00 89.62 83 GLU A C 1
ATOM 634 O O . GLU A 1 83 ? 7.274 -2.351 11.719 1.00 89.62 83 GLU A O 1
ATOM 639 N N . LYS A 1 84 ? 6.875 -0.844 10.091 1.00 88.44 84 LYS A N 1
ATOM 640 C CA . LYS A 1 84 ? 5.761 -0.164 10.778 1.00 88.44 84 LYS A CA 1
ATOM 641 C C . LYS A 1 84 ? 4.605 -1.107 11.109 1.00 88.44 84 LYS A C 1
ATOM 643 O O . LYS A 1 84 ? 4.024 -0.995 12.183 1.00 88.44 84 LYS A O 1
ATOM 648 N N . ALA A 1 85 ? 4.299 -2.056 10.224 1.00 87.69 85 ALA A N 1
ATOM 649 C CA . ALA A 1 85 ? 3.284 -3.083 10.457 1.00 87.69 85 ALA A CA 1
ATOM 650 C C . ALA A 1 85 ? 3.731 -4.189 11.437 1.00 87.69 85 ALA A C 1
ATOM 652 O O . ALA A 1 85 ? 2.969 -5.118 11.708 1.00 87.69 85 ALA A O 1
ATOM 653 N N . GLY A 1 86 ? 4.966 -4.134 11.949 1.00 83.56 86 GLY A N 1
ATOM 654 C CA . GLY A 1 86 ? 5.540 -5.156 12.824 1.00 83.56 86 GLY A CA 1
ATOM 655 C C . GLY A 1 86 ? 6.001 -6.419 12.091 1.00 83.56 86 GLY A C 1
ATOM 656 O O . GLY A 1 86 ? 6.389 -7.396 12.734 1.00 83.56 86 GLY A O 1
ATOM 657 N N . VAL A 1 87 ? 6.004 -6.411 10.755 1.00 79.19 87 VAL A N 1
ATOM 658 C CA . VAL A 1 87 ? 6.539 -7.491 9.925 1.00 79.19 87 VAL A CA 1
ATOM 659 C C . VAL A 1 87 ? 8.026 -7.231 9.725 1.00 79.19 87 VAL A C 1
ATOM 661 O O . VAL A 1 87 ? 8.459 -6.674 8.718 1.00 79.19 87 VAL A O 1
ATOM 664 N N . LYS A 1 88 ? 8.847 -7.641 10.697 1.00 59.62 88 LYS A N 1
ATOM 665 C CA . LYS A 1 88 ? 10.287 -7.757 10.441 1.00 59.62 88 LYS A CA 1
ATOM 666 C C . LYS A 1 88 ? 10.469 -8.760 9.307 1.00 59.62 88 LYS A C 1
ATOM 668 O O . LYS A 1 88 ? 9.985 -9.885 9.423 1.00 59.62 88 LYS A O 1
ATOM 673 N N . GLN A 1 89 ? 11.178 -8.374 8.243 1.00 53.25 89 GLN A N 1
ATOM 674 C CA . GLN A 1 89 ? 11.755 -9.355 7.329 1.00 53.25 89 GLN A CA 1
ATOM 675 C C . GLN A 1 89 ? 12.618 -10.285 8.187 1.00 53.25 89 GLN A C 1
ATOM 677 O O . GLN A 1 89 ? 13.726 -9.936 8.592 1.00 53.25 89 GLN A O 1
ATOM 682 N N . THR A 1 90 ? 12.106 -11.466 8.529 1.00 45.84 90 THR A N 1
ATOM 683 C CA . THR A 1 90 ? 12.985 -12.580 8.852 1.00 45.84 90 THR A CA 1
ATOM 684 C C . THR A 1 90 ? 13.810 -12.773 7.603 1.00 45.84 90 THR A C 1
ATOM 686 O O . THR A 1 90 ? 13.254 -13.112 6.558 1.00 45.84 90 THR A O 1
ATOM 689 N N . ASN A 1 91 ? 15.098 -12.444 7.705 1.00 40.19 91 ASN A N 1
ATOM 690 C CA . ASN A 1 91 ? 16.079 -12.710 6.674 1.00 40.19 91 ASN A CA 1
ATOM 691 C C . ASN A 1 91 ? 15.756 -14.064 6.043 1.00 40.19 91 ASN A C 1
ATOM 693 O O . ASN A 1 91 ? 15.760 -15.084 6.734 1.00 40.19 91 ASN A O 1
ATOM 697 N N . ILE A 1 92 ? 15.468 -14.073 4.743 1.00 45.09 92 ILE A N 1
ATOM 698 C CA . ILE A 1 92 ? 15.595 -15.292 3.954 1.00 45.09 92 ILE A CA 1
ATOM 699 C C . ILE A 1 92 ? 17.106 -15.490 3.807 1.00 45.09 92 ILE A C 1
ATOM 701 O O . ILE A 1 92 ? 17.705 -15.140 2.796 1.00 45.09 92 ILE A O 1
ATOM 705 N N . THR A 1 93 ? 17.735 -15.958 4.879 1.00 46.38 93 THR A N 1
ATOM 706 C CA . THR A 1 93 ? 19.034 -16.612 4.823 1.00 46.38 93 THR A CA 1
ATOM 707 C C . THR A 1 93 ? 18.759 -18.089 5.052 1.00 46.38 93 THR A C 1
ATOM 709 O O . THR A 1 93 ? 18.132 -18.446 6.044 1.00 46.38 93 THR A O 1
ATOM 712 N N . ASP A 1 94 ? 19.219 -18.908 4.111 1.00 45.41 94 ASP A N 1
ATOM 713 C CA . ASP A 1 94 ? 19.180 -20.372 4.100 1.00 45.41 94 ASP A CA 1
ATOM 714 C C . ASP A 1 94 ? 17.800 -21.035 4.094 1.00 45.41 94 ASP A C 1
ATOM 716 O O . ASP A 1 94 ? 17.240 -21.446 5.104 1.00 45.41 94 ASP A O 1
ATOM 720 N N . GLY A 1 95 ? 17.315 -21.233 2.871 1.00 40.41 95 GLY A N 1
ATOM 721 C CA . GLY A 1 95 ? 16.318 -22.237 2.533 1.00 40.41 95 GLY A CA 1
ATOM 722 C C . GLY A 1 95 ? 16.756 -22.996 1.287 1.00 40.41 95 GLY A C 1
ATOM 723 O O . GLY A 1 95 ? 16.054 -22.994 0.281 1.00 40.41 95 GLY A O 1
ATOM 724 N N . THR A 1 96 ? 17.931 -23.627 1.332 1.00 41.91 96 THR A N 1
ATOM 725 C CA . THR A 1 96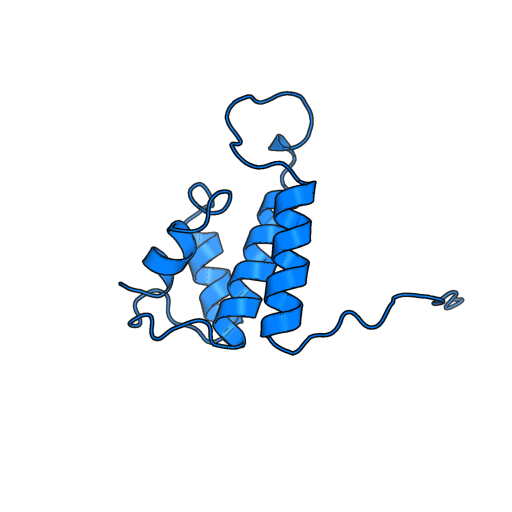 ? 18.216 -24.857 0.578 1.00 41.91 96 THR A CA 1
ATOM 726 C C . THR A 1 96 ? 17.264 -25.963 1.050 1.00 41.91 96 THR A C 1
ATOM 728 O O . THR A 1 96 ? 17.687 -26.988 1.575 1.00 41.91 96 THR A O 1
ATOM 731 N N . ASP A 1 97 ? 15.959 -25.767 0.866 1.00 43.19 97 ASP A N 1
ATOM 732 C CA . ASP A 1 97 ? 14.990 -26.839 1.020 1.00 43.19 97 ASP A CA 1
ATOM 733 C C . ASP A 1 97 ? 14.971 -27.635 -0.276 1.00 43.19 97 ASP A C 1
ATOM 735 O O . ASP A 1 97 ? 14.432 -27.251 -1.313 1.00 43.19 97 ASP A O 1
ATOM 739 N N . SER A 1 98 ? 15.688 -28.744 -0.168 1.00 39.97 98 SER A N 1
ATOM 740 C CA . SER A 1 98 ? 15.754 -29.836 -1.115 1.00 39.97 98 SER A CA 1
ATOM 741 C C . SER A 1 98 ? 14.372 -30.471 -1.254 1.00 39.97 98 SER A C 1
ATOM 743 O O . SER A 1 98 ? 13.862 -30.991 -0.265 1.00 39.97 98 SER A O 1
ATOM 745 N N . TRP A 1 99 ? 13.827 -30.483 -2.471 1.00 42.16 99 TRP A N 1
ATOM 746 C CA . TRP A 1 99 ? 12.921 -31.516 -2.986 1.00 42.16 99 TRP A CA 1
ATOM 747 C C . TRP A 1 99 ? 13.213 -31.736 -4.469 1.00 42.16 99 TRP A C 1
ATOM 749 O O . TRP A 1 99 ? 13.335 -30.727 -5.200 1.00 42.16 99 TRP A O 1
#

Sequence (99 aa):
MTNFEAIYSFPGIDNLDEVLVNKILVDRGLQATATYSGETNEFCLAVADLSKHAASLPDFSDGKVSEKISRAALMARVEEYLEKAGVKQTNITDGTDSW

Foldseek 3Di:
DFLLVVLCVDALLVPDDSVLLQVLCVVLVHHRRHDDPDLALSSLQSSLVSLVVSLPDCVLPDDDPPRPDHSVRSNVSSQVSCVVSVNDPPPPDDDPPDD

Organism: NCBI:txid2006564

Radius of gyration: 14.79 Å; chains: 1; bounding box: 33×44×32 Å

pLDDT: mean 79.49, std 18.25, range [37.84, 96.12]